Protein AF-A0A956QZD6-F1 (afdb_monomer)

Radius of gyration: 18.94 Å; Cα contacts (8 Å, |Δi|>4): 99; chains: 1; bounding box: 33×22×65 Å

pLDDT: mean 80.13, std 17.55, range [34.88, 96.62]

Solvent-accessible surface area (backbone atoms only — not comparable to full-atom values): 4512 Å² total; per-residue (Å²): 132,86,81,79,74,78,88,68,95,62,80,52,65,28,56,48,33,11,54,54,29,13,53,51,24,15,51,55,33,9,49,49,36,47,52,55,74,77,44,96,60,61,93,89,59,74,80,88,48,45,37,70,52,23,21,54,53,16,24,52,55,18,25,56,51,16,33,52,51,21,56,76,65,41,60,79,81,68,70,83,125

Foldseek 3Di:
DDPPPDPDPDDQQLQVLLQVQLQVQLVVQLVVQQVVCVPPDDPPDDSPDHSVVRNNVRNVVRNVVSNVVSVVPPCVVVPPD

Sequence (81 aa):
MAKKEQQDSGLSFPVTAMLVLAVLGAVVSGASFEIIKYWPLPISVDPYFGFAGGAVWGAVVGAVSGLALGFLTDERHFGDS

Nearest PDB structures (foldseek):
  7aqq-assembly1_f  TM=2.774E-01  e=9.740E+00  Arabidopsis thaliana

Structure (mmCIF, N/CA/C/O backbone):
data_AF-A0A956QZD6-F1
#
_entry.id   AF-A0A956QZD6-F1
#
loop_
_atom_site.group_PDB
_atom_site.id
_atom_site.type_symbol
_atom_site.label_atom_id
_atom_site.label_alt_id
_atom_site.label_comp_id
_atom_site.label_asym_id
_atom_site.label_entity_id
_atom_site.label_seq_id
_atom_site.pdbx_PDB_ins_code
_atom_site.Cartn_x
_atom_site.Cartn_y
_atom_site.Cartn_z
_atom_site.occupancy
_atom_site.B_iso_or_equiv
_atom_site.auth_seq_id
_atom_site.auth_comp_id
_atom_site.auth_asym_id
_atom_site.auth_atom_id
_atom_site.pdbx_PDB_model_num
ATOM 1 N N . MET A 1 1 ? -14.894 4.221 41.049 1.00 34.88 1 MET A N 1
ATOM 2 C CA . MET A 1 1 ? -15.172 5.296 40.072 1.00 34.88 1 MET A CA 1
ATOM 3 C C . MET A 1 1 ? -14.778 4.772 38.704 1.00 34.88 1 MET A C 1
ATOM 5 O O . MET A 1 1 ? -13.596 4.569 38.472 1.00 34.88 1 MET A O 1
ATOM 9 N N . ALA A 1 2 ? -15.759 4.441 37.863 1.00 39.00 2 ALA A N 1
ATOM 10 C CA . ALA A 1 2 ? -15.509 3.942 36.516 1.00 39.00 2 ALA A CA 1
ATOM 11 C C . ALA A 1 2 ? -14.876 5.062 35.681 1.00 39.00 2 ALA A C 1
ATOM 13 O O . ALA A 1 2 ? -15.481 6.121 35.499 1.00 39.00 2 ALA A O 1
ATOM 14 N N . LYS A 1 3 ? -13.644 4.843 35.220 1.00 36.97 3 LYS A N 1
ATOM 15 C CA . LYS A 1 3 ? -12.964 5.728 34.278 1.00 36.97 3 LYS A CA 1
ATOM 16 C C . LYS A 1 3 ? -13.679 5.561 32.935 1.00 36.97 3 LYS A C 1
ATOM 18 O O . LYS A 1 3 ? -13.403 4.625 32.198 1.00 36.97 3 LYS A O 1
ATOM 23 N N . LYS A 1 4 ? -14.665 6.420 32.660 1.00 50.38 4 LYS A N 1
ATOM 24 C CA . LYS A 1 4 ? -15.195 6.604 31.304 1.00 50.38 4 LYS A CA 1
ATOM 25 C C . LYS A 1 4 ? -14.065 7.213 30.484 1.00 50.38 4 LYS A C 1
ATOM 27 O O . LYS A 1 4 ? -13.867 8.426 30.526 1.00 50.38 4 LYS A O 1
ATOM 32 N N . GLU A 1 5 ? -13.268 6.368 29.842 1.00 47.19 5 GLU A N 1
ATOM 33 C CA . GLU A 1 5 ? -12.292 6.847 28.876 1.00 47.19 5 GLU A CA 1
ATOM 34 C C . GLU A 1 5 ? -13.019 7.449 27.679 1.00 47.19 5 GLU A C 1
ATOM 36 O O . GLU A 1 5 ? -14.046 6.952 27.217 1.00 47.19 5 GLU A O 1
ATOM 41 N N . GLN A 1 6 ? -12.511 8.615 27.298 1.00 47.81 6 GLN A N 1
ATOM 42 C CA . GLN A 1 6 ? -13.038 9.542 26.316 1.00 47.81 6 GLN A CA 1
ATOM 43 C C . GLN A 1 6 ? -13.529 8.837 25.053 1.00 47.81 6 GLN A C 1
ATOM 45 O O . GLN A 1 6 ? -12.772 8.194 24.330 1.00 47.81 6 GLN A O 1
ATOM 50 N N . GLN A 1 7 ? -14.811 9.041 24.765 1.00 47.16 7 GLN A N 1
ATOM 51 C CA . GLN A 1 7 ? -15.380 8.870 23.441 1.00 47.16 7 GLN A CA 1
ATOM 52 C C . GLN A 1 7 ? -14.791 9.965 22.546 1.00 47.16 7 GLN A C 1
ATOM 54 O O . GLN A 1 7 ? -15.367 11.041 22.395 1.00 47.16 7 GLN A O 1
ATOM 59 N N . ASP A 1 8 ? -13.589 9.718 22.032 1.00 48.50 8 ASP A N 1
ATOM 60 C CA . ASP A 1 8 ? -12.980 10.561 21.016 1.00 48.50 8 ASP A CA 1
ATOM 61 C C . ASP A 1 8 ? -13.728 10.312 19.702 1.00 48.50 8 ASP A C 1
ATOM 63 O O . ASP A 1 8 ? -13.775 9.188 19.197 1.00 48.50 8 ASP A O 1
ATOM 67 N N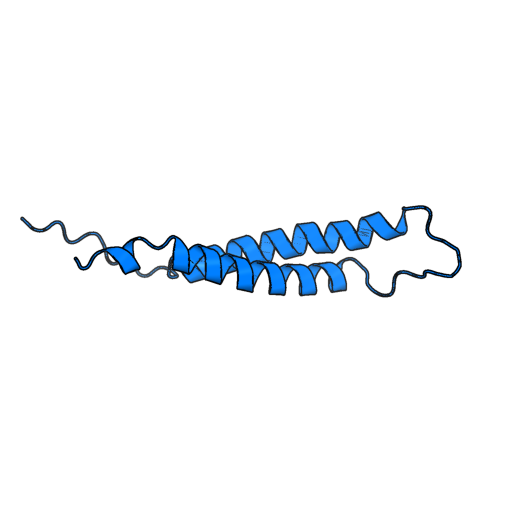 . SER A 1 9 ? -14.360 11.356 19.168 1.00 49.94 9 SER A N 1
ATOM 68 C CA . SER A 1 9 ? -15.107 11.357 17.902 1.00 49.94 9 SER A CA 1
ATOM 69 C C . SER A 1 9 ? -14.168 11.286 16.685 1.00 49.94 9 SER A C 1
ATOM 71 O O . SER A 1 9 ? -14.291 12.069 15.744 1.00 49.94 9 SER A O 1
ATOM 73 N N . GLY A 1 10 ? -13.190 10.380 16.724 1.00 60.16 10 GLY A N 1
ATOM 74 C CA . GLY A 1 10 ? -12.224 10.112 15.663 1.00 60.16 10 GLY A CA 1
ATOM 75 C C . GLY A 1 10 ? -12.577 8.870 14.842 1.00 60.16 10 GLY A C 1
ATOM 76 O O . GLY A 1 10 ? -13.406 8.049 15.235 1.00 60.16 10 GLY A O 1
ATOM 77 N N . LEU A 1 11 ? -11.922 8.731 13.683 1.00 67.31 11 LEU A N 1
ATOM 78 C CA . LEU A 1 11 ? -11.940 7.506 12.875 1.00 67.31 11 LEU A CA 1
ATOM 79 C C . LEU A 1 11 ? -11.610 6.290 13.754 1.00 67.31 11 LEU A C 1
ATOM 81 O O . LEU A 1 11 ? -10.664 6.330 14.542 1.00 67.31 11 LEU A O 1
ATOM 85 N N . SER A 1 12 ? -12.377 5.203 13.619 1.00 81.94 12 SER A N 1
ATOM 86 C CA . SER A 1 12 ? -12.125 3.984 14.391 1.00 81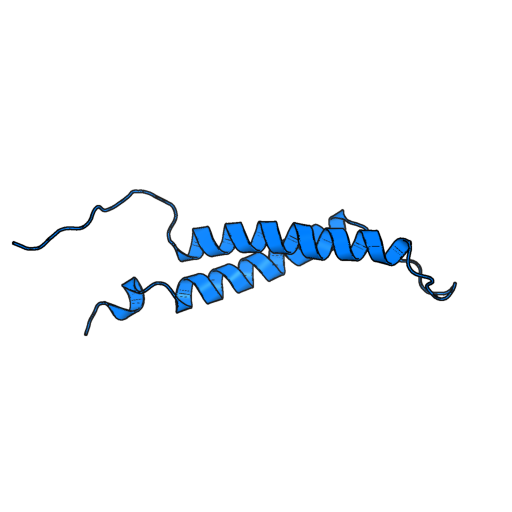.94 12 SER A CA 1
ATOM 87 C C . SER A 1 12 ? -10.719 3.445 14.110 1.00 81.94 12 SER A C 1
ATOM 89 O O . SER A 1 12 ? -10.152 3.658 13.032 1.00 81.94 12 SER A O 1
ATOM 91 N N . PHE A 1 13 ? -10.134 2.755 15.092 1.00 85.50 13 PHE A N 1
ATOM 92 C CA . PHE A 1 13 ? -8.778 2.217 14.978 1.00 85.50 13 PHE A CA 1
ATOM 93 C C . PHE A 1 13 ? -8.588 1.343 13.719 1.00 85.50 13 PHE A C 1
ATOM 95 O O . PHE A 1 13 ? -7.626 1.589 12.986 1.00 85.50 13 PHE A O 1
ATOM 102 N N . PRO A 1 14 ? -9.537 0.453 13.349 1.00 87.94 14 PRO A N 1
ATOM 103 C CA . PRO A 1 14 ? -9.445 -0.301 12.100 1.00 87.94 14 PRO A CA 1
ATOM 104 C C . PRO A 1 14 ? -9.424 0.566 10.839 1.00 87.94 14 PRO A C 1
ATOM 106 O O . PRO A 1 14 ? -8.713 0.258 9.886 1.00 87.94 14 PRO A O 1
ATOM 109 N N . VAL A 1 15 ? -10.167 1.676 10.823 1.00 88.94 15 VAL A N 1
ATOM 110 C CA . VAL A 1 15 ? -10.211 2.571 9.658 1.00 88.94 15 VAL A CA 1
ATOM 111 C C . VAL A 1 15 ? -8.942 3.422 9.577 1.00 88.94 15 VAL A C 1
ATOM 113 O O . VAL A 1 15 ? -8.429 3.665 8.487 1.00 88.94 15 VAL A O 1
ATOM 116 N N . THR A 1 16 ? -8.371 3.812 10.715 1.00 90.00 16 THR A N 1
ATOM 117 C CA . THR A 1 16 ? -7.063 4.481 10.745 1.00 90.00 16 THR A CA 1
ATOM 118 C C . THR A 1 16 ? -5.962 3.546 10.236 1.00 90.00 16 THR A C 1
ATOM 120 O O . THR A 1 16 ? -5.179 3.934 9.369 1.00 90.00 16 THR A O 1
ATOM 123 N N . ALA A 1 17 ? -5.944 2.291 10.696 1.00 90.88 17 ALA A N 1
ATOM 124 C CA . ALA A 1 17 ? -5.005 1.272 10.226 1.00 90.88 17 ALA A CA 1
ATOM 125 C C . ALA A 1 17 ? -5.164 0.977 8.722 1.00 90.88 17 ALA A C 1
ATOM 127 O O . ALA A 1 17 ? -4.166 0.887 8.004 1.00 90.88 17 ALA A O 1
ATOM 128 N N . MET A 1 18 ? -6.407 0.911 8.227 1.00 94.75 18 MET A N 1
ATOM 129 C CA . MET A 1 18 ? -6.719 0.806 6.798 1.00 94.75 18 MET A CA 1
ATOM 130 C C . MET A 1 18 ? -6.077 1.945 5.999 1.00 94.75 18 MET A C 1
ATOM 132 O O . MET A 1 18 ? -5.384 1.683 5.020 1.00 94.75 18 MET A O 1
ATOM 136 N N . LEU A 1 19 ? -6.281 3.202 6.406 1.00 93.94 19 LEU A N 1
ATOM 137 C CA . LEU A 1 19 ? -5.758 4.367 5.683 1.00 93.94 19 LEU A CA 1
ATOM 138 C C . LEU A 1 19 ? -4.226 4.413 5.690 1.00 93.94 19 LEU A C 1
ATOM 140 O O . LEU A 1 19 ? -3.616 4.669 4.652 1.00 93.94 19 LEU A O 1
ATOM 144 N N . VAL A 1 20 ? -3.599 4.124 6.833 1.00 94.75 20 VAL A N 1
ATOM 145 C CA . VAL A 1 20 ? -2.134 4.111 6.955 1.00 94.75 20 VAL A CA 1
ATOM 146 C C . VAL A 1 20 ? -1.524 3.036 6.058 1.00 94.75 20 VAL A C 1
ATOM 148 O O . VAL A 1 20 ? -0.618 3.334 5.276 1.00 94.75 20 VAL A O 1
ATOM 151 N N . LEU A 1 21 ? -2.033 1.801 6.112 1.00 96.44 21 LEU A N 1
ATOM 152 C CA . LEU A 1 21 ? -1.497 0.732 5.272 1.00 96.44 21 LEU A CA 1
ATOM 153 C C . LEU A 1 21 ? -1.854 0.904 3.796 1.00 96.44 21 LEU A C 1
ATOM 155 O O . LEU A 1 21 ? -1.053 0.509 2.955 1.00 96.44 21 LEU A O 1
ATOM 159 N N . ALA A 1 22 ? -2.979 1.536 3.457 1.00 95.56 22 ALA A N 1
ATOM 160 C CA . ALA A 1 22 ? -3.290 1.894 2.075 1.00 95.56 22 ALA A CA 1
ATOM 161 C C . ALA A 1 22 ? -2.240 2.854 1.496 1.00 95.56 22 ALA A C 1
ATOM 163 O O . ALA A 1 22 ? -1.709 2.611 0.414 1.00 95.56 22 ALA A O 1
ATOM 164 N N . VAL A 1 23 ? -1.883 3.914 2.227 1.00 96.56 23 VAL A N 1
ATOM 165 C CA . VAL A 1 23 ? -0.863 4.873 1.772 1.00 96.56 23 VAL A CA 1
ATOM 166 C C . VAL A 1 23 ? 0.510 4.205 1.670 1.00 96.56 23 VAL A C 1
ATOM 168 O O . VAL A 1 23 ? 1.185 4.350 0.651 1.00 96.56 23 VAL A O 1
ATOM 171 N N . LEU A 1 24 ? 0.913 3.425 2.677 1.00 96.50 24 LEU A N 1
ATOM 172 C CA . LEU A 1 24 ? 2.193 2.708 2.651 1.00 96.50 24 LEU A CA 1
ATOM 173 C C . LEU A 1 24 ? 2.253 1.680 1.516 1.00 96.50 24 LEU A C 1
ATOM 175 O O . LEU A 1 24 ? 3.238 1.629 0.781 1.00 96.50 24 LEU A O 1
ATOM 179 N N . GLY A 1 25 ? 1.186 0.903 1.330 1.00 95.81 25 GLY A N 1
ATOM 180 C CA . GLY A 1 25 ? 1.070 -0.067 0.247 1.00 95.81 25 GLY A CA 1
ATOM 181 C C . GLY A 1 25 ? 1.156 0.601 -1.123 1.00 95.81 25 GLY A C 1
ATOM 182 O O . GLY A 1 25 ? 1.884 0.116 -1.990 1.00 95.81 25 GLY A O 1
ATOM 183 N N . ALA A 1 26 ? 0.490 1.745 -1.306 1.00 95.75 26 ALA A N 1
ATOM 184 C CA . ALA A 1 26 ? 0.551 2.521 -2.541 1.00 95.75 26 ALA A CA 1
ATOM 185 C C . ALA A 1 26 ? 1.978 2.980 -2.866 1.00 95.75 26 ALA A C 1
ATOM 187 O O . ALA A 1 26 ? 2.428 2.834 -4.001 1.00 95.75 26 ALA A O 1
ATOM 188 N N . VAL A 1 27 ? 2.710 3.487 -1.871 1.00 96.62 27 VAL A N 1
ATOM 189 C CA . VAL A 1 27 ? 4.094 3.943 -2.054 1.00 96.62 27 VAL A CA 1
ATOM 190 C C . VAL A 1 27 ? 5.018 2.773 -2.380 1.00 96.62 27 VAL A C 1
ATOM 192 O O . VAL A 1 27 ? 5.753 2.843 -3.361 1.00 96.62 27 VAL A O 1
ATOM 195 N N . VAL A 1 28 ? 4.965 1.686 -1.603 1.00 95.81 28 VAL A N 1
ATOM 196 C CA . VAL A 1 28 ? 5.846 0.520 -1.790 1.00 95.81 28 VAL A CA 1
ATOM 197 C C . VAL A 1 28 ? 5.594 -0.144 -3.141 1.00 95.81 28 VAL A C 1
ATOM 199 O O . VAL A 1 28 ? 6.532 -0.376 -3.905 1.00 95.81 28 VAL A O 1
ATOM 202 N N . SER A 1 29 ? 4.332 -0.419 -3.467 1.00 94.69 29 SER A N 1
ATOM 203 C CA . SER A 1 29 ? 3.972 -1.059 -4.731 1.00 94.69 29 SER A CA 1
ATOM 204 C C . SER A 1 29 ? 4.223 -0.120 -5.914 1.00 94.69 29 SER A C 1
ATOM 206 O O . SER A 1 29 ? 4.888 -0.511 -6.868 1.00 94.69 29 SER A O 1
ATOM 208 N N . GLY A 1 30 ? 3.803 1.147 -5.842 1.00 92.69 30 GLY A N 1
ATOM 209 C CA . GLY A 1 30 ? 4.068 2.139 -6.890 1.00 92.69 30 GLY A CA 1
ATOM 210 C C . GLY A 1 30 ? 5.560 2.293 -7.190 1.00 92.69 30 GLY A C 1
ATOM 211 O O . GLY A 1 30 ? 5.964 2.209 -8.349 1.00 92.69 30 GLY A O 1
ATOM 212 N N . ALA A 1 31 ? 6.392 2.435 -6.154 1.00 92.56 31 ALA A N 1
ATOM 213 C CA . ALA A 1 31 ? 7.843 2.497 -6.307 1.00 92.56 31 ALA A CA 1
ATOM 214 C C . ALA A 1 31 ? 8.414 1.209 -6.918 1.00 92.56 31 ALA A C 1
ATOM 216 O O . ALA A 1 31 ? 9.275 1.283 -7.789 1.00 92.56 31 ALA A O 1
ATOM 217 N N . SER A 1 32 ? 7.904 0.036 -6.527 1.00 90.38 32 SER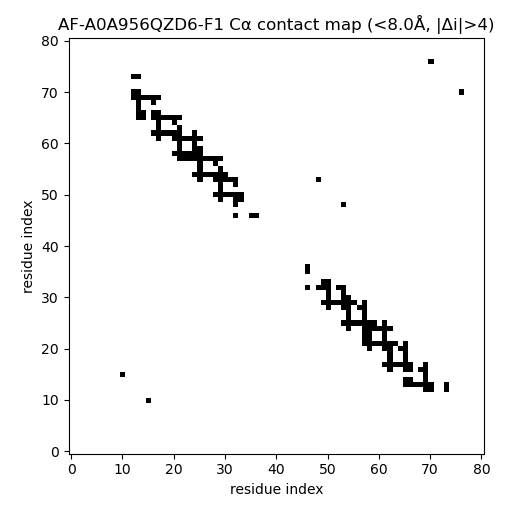 A N 1
ATOM 218 C CA . SER A 1 32 ? 8.343 -1.250 -7.089 1.00 90.38 32 SER A CA 1
ATOM 219 C C . SER A 1 32 ? 8.091 -1.333 -8.600 1.00 90.38 32 SER A C 1
ATOM 221 O O . SER A 1 32 ? 8.981 -1.724 -9.355 1.00 90.38 32 SER A O 1
ATOM 223 N N . PHE A 1 33 ? 6.912 -0.898 -9.058 1.00 88.62 33 PHE A N 1
ATOM 224 C CA . PHE A 1 33 ? 6.566 -0.838 -10.485 1.00 88.62 33 PHE A CA 1
ATOM 225 C C . PHE A 1 33 ? 7.340 0.243 -11.255 1.00 88.62 33 PHE A C 1
ATOM 227 O O . PHE A 1 33 ? 7.490 0.144 -12.470 1.00 88.62 33 PHE A O 1
ATOM 234 N N . GLU A 1 34 ? 7.850 1.270 -10.578 1.00 88.12 34 GLU A N 1
ATOM 235 C CA . GLU A 1 34 ? 8.711 2.268 -11.214 1.00 88.12 34 GLU A CA 1
ATOM 236 C C . GLU A 1 34 ? 10.159 1.770 -11.333 1.00 88.12 34 GLU A C 1
ATOM 238 O O . GLU A 1 34 ? 10.783 1.932 -12.377 1.00 88.12 34 GLU A O 1
ATOM 243 N N . ILE A 1 35 ? 10.674 1.096 -10.299 1.00 88.12 35 ILE A N 1
ATOM 244 C CA . ILE A 1 35 ? 12.037 0.545 -10.268 1.00 88.12 35 ILE A CA 1
ATOM 245 C C . ILE A 1 35 ? 12.202 -0.592 -11.280 1.00 88.12 35 ILE A C 1
ATOM 247 O O . ILE A 1 35 ? 13.244 -0.678 -11.929 1.00 88.12 35 ILE A O 1
ATOM 251 N N . ILE A 1 36 ? 11.185 -1.444 -11.458 1.00 84.94 36 ILE A N 1
ATOM 252 C CA . ILE A 1 36 ? 11.285 -2.611 -12.348 1.00 84.94 36 ILE A CA 1
ATOM 253 C C . ILE A 1 36 ? 11.560 -2.227 -13.809 1.00 84.94 36 ILE A C 1
ATOM 255 O O . ILE A 1 36 ? 12.161 -3.010 -14.536 1.00 84.94 36 ILE A O 1
ATOM 259 N N . LYS A 1 37 ? 11.211 -1.000 -14.220 1.00 79.31 37 LYS A N 1
ATOM 260 C CA . LYS A 1 37 ? 11.517 -0.453 -15.552 1.00 79.31 37 LYS A CA 1
ATOM 261 C C . LYS A 1 37 ? 13.014 -0.270 -15.801 1.00 79.31 37 LYS A C 1
ATOM 263 O O . LYS A 1 37 ? 13.450 -0.289 -16.945 1.00 79.31 37 LYS A O 1
ATOM 268 N N . TYR A 1 38 ? 13.789 -0.067 -14.739 1.00 82.88 38 TYR A N 1
ATOM 269 C CA . TYR A 1 38 ? 15.243 0.091 -14.802 1.00 82.88 38 TYR A CA 1
ATOM 270 C C . TYR A 1 38 ? 15.977 -1.237 -14.589 1.00 82.88 38 TYR A C 1
ATOM 272 O O . TYR A 1 38 ? 17.203 -1.289 -14.692 1.00 82.88 38 TYR A O 1
ATOM 280 N N . TRP A 1 39 ? 15.245 -2.311 -14.283 1.00 80.88 39 TRP A N 1
ATOM 281 C CA . TRP A 1 39 ? 15.812 -3.645 -14.194 1.00 80.88 39 TRP A CA 1
ATOM 282 C C . TRP A 1 39 ? 16.000 -4.219 -15.604 1.00 80.88 39 TRP A C 1
ATOM 284 O O . TRP A 1 39 ? 15.131 -4.011 -16.452 1.00 80.88 39 TRP A O 1
ATOM 294 N N . PRO A 1 40 ? 17.097 -4.949 -15.889 1.00 77.81 40 PRO A N 1
ATOM 295 C CA . PRO A 1 40 ? 17.286 -5.599 -17.181 1.00 77.81 40 PRO A CA 1
ATOM 296 C C . PRO A 1 40 ? 16.233 -6.697 -17.368 1.00 77.81 40 PRO A C 1
ATOM 298 O O . PRO A 1 40 ? 16.400 -7.839 -16.939 1.00 77.81 40 PRO A O 1
ATOM 301 N N . LEU A 1 41 ? 15.116 -6.319 -17.982 1.00 74.56 41 LEU A N 1
ATOM 302 C CA . LEU A 1 41 ? 14.040 -7.213 -18.373 1.00 74.56 41 LEU A CA 1
ATOM 303 C C . LEU A 1 41 ? 14.344 -7.799 -19.762 1.00 74.56 41 LEU A C 1
ATOM 305 O O . LEU A 1 41 ? 14.968 -7.134 -20.596 1.00 74.56 41 LEU A O 1
ATOM 309 N N . PRO A 1 42 ? 13.914 -9.041 -20.046 1.00 80.44 42 PRO A N 1
ATOM 310 C CA . PRO A 1 42 ? 13.929 -9.565 -21.405 1.00 80.44 42 PRO A CA 1
ATOM 311 C C . PRO A 1 42 ? 13.156 -8.620 -22.333 1.00 80.44 42 PRO A C 1
ATOM 313 O O . PRO A 1 42 ? 12.105 -8.119 -21.950 1.00 80.44 42 PRO A O 1
ATOM 316 N N . ILE A 1 43 ? 13.626 -8.435 -23.570 1.00 70.25 43 ILE A N 1
ATOM 317 C CA . ILE A 1 43 ? 13.030 -7.526 -24.578 1.00 70.25 43 ILE A CA 1
ATOM 318 C C . ILE A 1 43 ? 11.532 -7.808 -24.826 1.00 70.25 43 ILE A C 1
ATOM 320 O O . ILE A 1 43 ? 10.795 -6.943 -25.284 1.00 70.25 43 ILE A O 1
ATOM 324 N N . SER A 1 44 ? 11.062 -9.016 -24.508 1.00 74.88 44 SER A N 1
ATOM 325 C CA . SER A 1 44 ? 9.661 -9.428 -24.616 1.00 74.88 44 SER A CA 1
ATOM 326 C C . SER A 1 44 ? 8.766 -9.002 -23.443 1.00 74.88 44 SER A C 1
ATOM 328 O O . SER A 1 44 ? 7.576 -9.307 -23.465 1.00 74.88 44 SER A O 1
ATOM 330 N N . VAL A 1 45 ? 9.313 -8.375 -22.397 1.00 69.69 45 VAL A N 1
ATOM 331 C CA . VAL A 1 45 ? 8.573 -7.967 -21.196 1.00 69.69 45 VAL A CA 1
ATOM 332 C C . VAL A 1 45 ? 8.550 -6.448 -21.126 1.00 69.69 45 VAL A C 1
ATOM 334 O O . VAL A 1 45 ? 9.460 -5.826 -20.587 1.00 69.69 45 VAL A O 1
ATOM 337 N N . ASP A 1 46 ? 7.488 -5.864 -21.671 1.00 72.25 46 ASP A N 1
ATOM 338 C CA . ASP A 1 46 ? 7.222 -4.435 -21.544 1.00 72.25 46 ASP A CA 1
ATOM 339 C C . ASP A 1 46 ? 6.326 -4.207 -20.310 1.00 72.25 46 ASP A C 1
ATOM 341 O O . ASP A 1 46 ? 5.230 -4.782 -20.236 1.00 72.25 46 ASP A 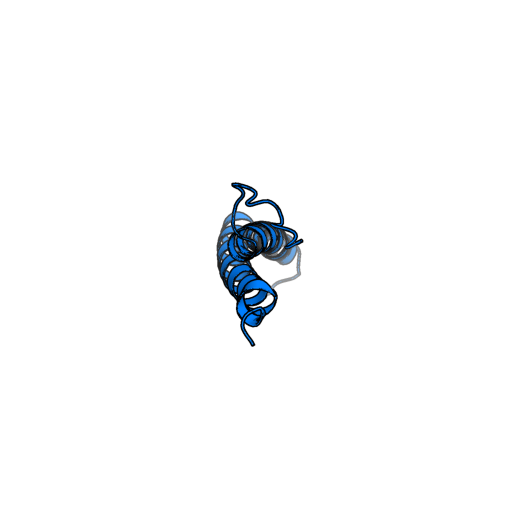O 1
ATOM 345 N N . PRO A 1 47 ? 6.773 -3.462 -19.282 1.00 70.62 47 PRO A N 1
ATOM 346 C CA . PRO A 1 47 ? 5.977 -3.234 -18.083 1.00 70.62 47 PRO A CA 1
ATOM 347 C C . PRO A 1 47 ? 4.689 -2.464 -18.407 1.00 70.62 47 PRO A C 1
ATOM 349 O O . PRO A 1 47 ? 4.685 -1.251 -18.598 1.00 70.62 47 PRO A O 1
ATOM 352 N N . TYR A 1 48 ? 3.568 -3.190 -18.404 1.00 75.69 48 TYR A N 1
ATOM 353 C CA . TYR A 1 48 ? 2.235 -2.665 -18.723 1.00 75.69 48 TYR A CA 1
ATOM 354 C C . TYR A 1 48 ? 1.738 -1.599 -17.730 1.00 75.69 48 TYR A C 1
ATOM 356 O O . TYR A 1 48 ? 0.9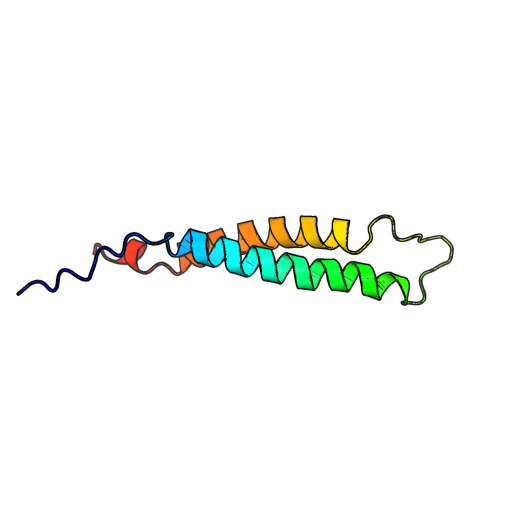79 -0.703 -18.093 1.00 75.69 48 TYR A O 1
ATOM 364 N N . PHE A 1 49 ? 2.169 -1.679 -16.467 1.00 77.81 49 PHE A N 1
ATOM 365 C CA . PHE A 1 49 ? 1.794 -0.736 -15.416 1.00 77.81 49 PHE A CA 1
ATOM 366 C C . PHE A 1 49 ? 3.009 0.067 -14.939 1.00 77.81 49 PHE A C 1
ATOM 368 O O . PHE A 1 49 ? 4.057 -0.494 -14.636 1.00 77.81 49 PHE A O 1
ATOM 375 N N . GLY A 1 50 ? 2.851 1.389 -14.835 1.00 85.62 50 GLY A N 1
ATOM 376 C CA . GLY A 1 50 ? 3.808 2.270 -14.157 1.00 85.62 50 GLY A CA 1
ATOM 377 C C . GLY A 1 50 ? 3.440 2.518 -12.694 1.00 85.62 50 GLY A C 1
ATOM 378 O O . GLY A 1 50 ?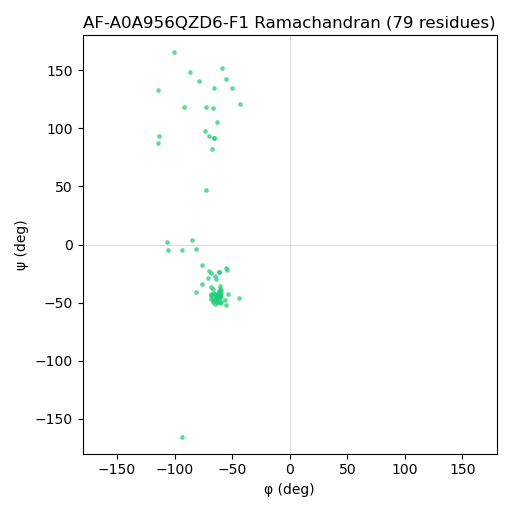 2.547 1.860 -12.151 1.00 85.62 50 GLY A O 1
ATOM 379 N N . PHE A 1 51 ? 4.064 3.531 -12.082 1.00 89.62 51 PHE A N 1
ATOM 380 C CA . PHE A 1 51 ? 3.796 3.933 -10.698 1.00 89.62 51 PHE A CA 1
ATOM 381 C C . PHE A 1 51 ? 2.303 3.995 -10.346 1.00 89.62 51 PHE A C 1
ATOM 383 O O . PHE A 1 51 ? 1.902 3.458 -9.323 1.00 89.62 51 PHE A O 1
ATOM 390 N N . ALA A 1 52 ? 1.464 4.594 -11.200 1.00 90.69 52 ALA A N 1
ATOM 391 C CA . ALA A 1 52 ? 0.033 4.742 -10.926 1.00 90.69 52 ALA A CA 1
ATOM 392 C C . ALA A 1 52 ? -0.693 3.392 -10.766 1.00 90.69 52 ALA A C 1
ATOM 394 O O . ALA A 1 52 ? -1.494 3.233 -9.847 1.00 90.69 52 ALA A O 1
ATOM 395 N N . GLY A 1 53 ? -0.386 2.407 -11.617 1.00 89.81 53 GLY A N 1
ATOM 396 C CA . GLY A 1 53 ? -0.976 1.068 -11.522 1.00 89.81 53 GLY A CA 1
ATOM 397 C C . GLY A 1 53 ? -0.500 0.331 -10.271 1.00 89.81 53 GLY A C 1
ATOM 398 O O . GLY A 1 53 ? -1.312 -0.210 -9.520 1.00 89.81 53 GLY A O 1
ATOM 399 N N . GLY A 1 54 ? 0.806 0.405 -9.994 1.00 91.06 54 GLY A N 1
ATOM 400 C CA . GLY A 1 54 ? 1.384 -0.130 -8.763 1.00 91.06 54 GLY A CA 1
ATOM 401 C C . GLY A 1 54 ? 0.787 0.517 -7.511 1.00 91.06 54 GLY A C 1
ATOM 402 O O . GLY A 1 54 ? 0.456 -0.190 -6.562 1.00 91.06 54 GLY A O 1
ATOM 403 N N . ALA A 1 55 ? 0.581 1.833 -7.520 1.00 94.69 55 ALA A N 1
ATOM 404 C CA . ALA A 1 55 ? 0.052 2.586 -6.390 1.00 94.69 55 ALA A CA 1
ATOM 405 C C . ALA A 1 55 ? -1.416 2.259 -6.103 1.00 94.69 55 ALA A C 1
ATOM 407 O O . ALA A 1 55 ? -1.768 2.050 -4.946 1.00 94.69 55 ALA A O 1
ATOM 408 N N . VAL A 1 56 ? -2.264 2.148 -7.131 1.00 95.62 56 VAL A N 1
ATOM 409 C CA . VAL A 1 56 ? -3.669 1.741 -6.952 1.00 95.62 56 VAL A CA 1
ATOM 410 C C . VAL A 1 56 ? -3.748 0.330 -6.377 1.00 95.62 56 VAL A C 1
ATOM 412 O O . VAL A 1 56 ? -4.471 0.101 -5.409 1.00 95.62 56 VAL A O 1
ATOM 415 N N . TRP A 1 57 ? -2.968 -0.608 -6.917 1.00 94.06 57 TRP A N 1
ATOM 416 C CA . TRP A 1 57 ? -2.958 -1.978 -6.407 1.00 94.06 57 TRP A CA 1
ATOM 417 C C . TRP A 1 57 ? -2.440 -2.056 -4.969 1.00 94.06 57 TRP A C 1
ATOM 419 O O . TRP A 1 57 ? -3.058 -2.678 -4.104 1.00 94.06 57 TRP A O 1
ATOM 429 N N . GLY A 1 58 ? -1.346 -1.349 -4.693 1.00 95.44 58 GLY A N 1
ATOM 430 C CA . GLY A 1 58 ? -0.775 -1.234 -3.359 1.00 95.44 58 GLY A CA 1
ATOM 431 C C . GLY A 1 58 ? -1.741 -0.618 -2.352 1.00 95.44 58 GLY A C 1
ATOM 432 O O . GLY A 1 58 ? -1.823 -1.099 -1.225 1.00 95.44 58 GLY A O 1
ATOM 433 N N . ALA A 1 59 ? -2.513 0.392 -2.762 1.00 96.19 59 ALA A N 1
ATOM 43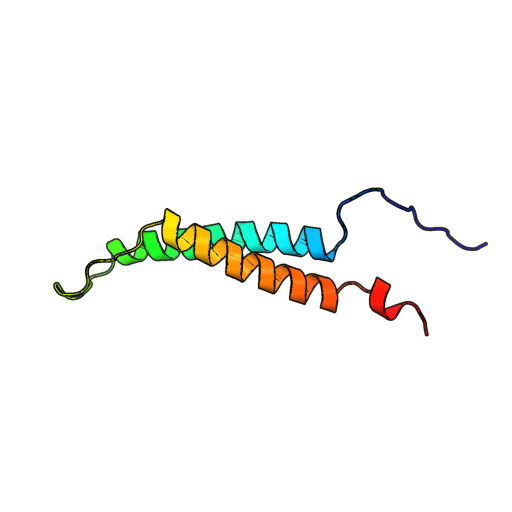4 C CA . ALA A 1 59 ? -3.534 1.009 -1.925 1.00 96.19 59 ALA A CA 1
ATOM 435 C C . ALA A 1 59 ? -4.640 0.021 -1.551 1.00 96.19 59 ALA A C 1
ATOM 437 O O . ALA A 1 59 ? -5.027 -0.045 -0.388 1.00 96.19 59 ALA A O 1
ATOM 438 N N . VAL A 1 60 ? -5.125 -0.772 -2.511 1.00 96.62 60 VAL A N 1
ATOM 439 C CA . VAL A 1 60 ? -6.185 -1.765 -2.275 1.00 96.62 60 VAL A CA 1
ATOM 440 C C . VAL A 1 60 ? -5.701 -2.863 -1.331 1.00 96.62 60 VAL A C 1
ATOM 442 O O . VAL A 1 60 ? -6.349 -3.136 -0.321 1.00 96.62 60 VAL A O 1
ATOM 445 N N . VAL A 1 61 ? -4.542 -3.464 -1.617 1.00 96.25 61 VAL A N 1
ATOM 446 C CA . VAL A 1 61 ? -3.970 -4.523 -0.769 1.00 96.25 61 VAL A CA 1
ATOM 447 C C . VAL A 1 61 ? -3.649 -3.983 0.624 1.00 96.25 61 VAL A C 1
ATOM 449 O O . VAL A 1 61 ? -3.973 -4.623 1.625 1.00 96.25 61 VAL A O 1
ATOM 452 N N . GLY A 1 62 ? -3.066 -2.786 0.697 1.00 96.12 62 GLY A N 1
ATOM 453 C CA . GLY A 1 62 ? -2.762 -2.098 1.944 1.00 96.12 62 GLY A CA 1
ATOM 454 C C . GLY A 1 62 ? -4.011 -1.796 2.769 1.00 96.12 62 GLY A C 1
ATOM 455 O O . GLY A 1 62 ? -4.028 -2.083 3.961 1.00 96.12 62 GLY A O 1
ATOM 456 N N . ALA A 1 63 ? -5.084 -1.309 2.142 1.00 95.06 63 ALA A N 1
ATOM 457 C CA . ALA A 1 63 ? -6.355 -1.043 2.809 1.00 95.06 63 ALA A CA 1
ATOM 458 C C . ALA A 1 63 ? -6.956 -2.319 3.410 1.00 95.06 63 ALA A C 1
ATOM 460 O O . ALA A 1 63 ? -7.273 -2.348 4.597 1.00 95.06 63 ALA A O 1
ATOM 461 N N . VAL A 1 64 ? -7.063 -3.395 2.624 1.00 95.38 64 VAL A N 1
ATOM 462 C CA . VAL A 1 64 ? -7.625 -4.671 3.099 1.00 95.38 64 VAL A CA 1
ATOM 463 C C . VAL A 1 64 ? -6.788 -5.242 4.245 1.00 95.38 64 VAL A C 1
ATOM 465 O O . VAL A 1 64 ? -7.337 -5.645 5.270 1.00 95.38 64 VAL A O 1
ATOM 468 N N . SER A 1 65 ? -5.461 -5.217 4.108 1.00 94.38 65 SER A N 1
ATOM 469 C CA . SER A 1 65 ? -4.538 -5.704 5.139 1.00 94.38 65 SER A CA 1
ATOM 470 C C . SER A 1 65 ? -4.603 -4.856 6.410 1.00 94.38 65 SER A C 1
ATOM 472 O O . SER A 1 65 ? -4.621 -5.396 7.512 1.00 94.38 65 SER A O 1
ATOM 474 N N . GLY A 1 66 ? -4.672 -3.530 6.271 1.00 92.81 66 GLY A N 1
ATOM 475 C CA . GLY A 1 66 ? -4.759 -2.591 7.390 1.00 92.81 66 GLY A CA 1
ATOM 476 C C . GLY A 1 66 ? -6.079 -2.690 8.129 1.00 92.81 66 GLY A C 1
ATOM 477 O O . GLY A 1 66 ? -6.096 -2.618 9.352 1.00 92.81 66 GLY A O 1
ATOM 478 N N . LEU A 1 67 ? -7.168 -2.937 7.405 1.00 92.69 67 LEU A N 1
ATOM 479 C CA . LEU A 1 67 ? -8.468 -3.197 8.001 1.00 92.69 67 LEU A CA 1
ATOM 480 C C . LEU A 1 67 ? -8.444 -4.525 8.769 1.00 92.69 67 LEU A C 1
ATOM 482 O O . LEU A 1 67 ? -8.820 -4.546 9.935 1.00 92.69 67 LEU A O 1
ATOM 486 N N . ALA A 1 68 ? -7.924 -5.605 8.176 1.00 91.56 68 ALA A N 1
ATOM 487 C CA . ALA A 1 68 ? -7.801 -6.898 8.853 1.00 91.56 68 ALA A CA 1
ATOM 488 C C . ALA A 1 68 ? -6.934 -6.813 10.121 1.00 91.56 68 ALA A C 1
ATOM 490 O O . ALA A 1 68 ? -7.361 -7.244 11.189 1.00 91.56 68 ALA A O 1
ATOM 491 N N . LEU A 1 69 ? -5.745 -6.211 10.028 1.00 90.12 69 LEU A N 1
ATOM 492 C CA . LEU A 1 69 ? -4.856 -6.024 11.175 1.00 90.12 6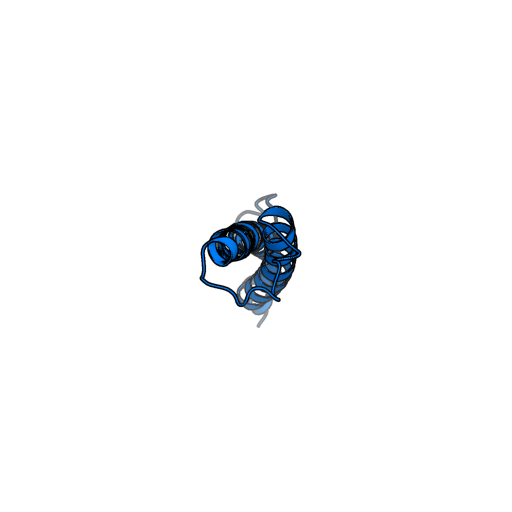9 LEU A CA 1
ATOM 493 C C . LEU A 1 69 ? -5.486 -5.123 12.229 1.00 90.12 69 LEU A C 1
ATOM 495 O O . LEU A 1 69 ? -5.464 -5.467 13.406 1.00 90.12 69 LEU A O 1
ATOM 499 N N . GLY A 1 70 ? -6.077 -4.005 11.813 1.00 88.50 70 GLY A N 1
ATOM 500 C CA . GLY A 1 70 ? -6.743 -3.073 12.707 1.00 88.50 70 GLY A CA 1
ATOM 501 C C . GLY A 1 70 ? -7.915 -3.706 13.455 1.00 88.50 70 GLY A C 1
ATOM 502 O O . GLY A 1 70 ? -8.062 -3.455 14.641 1.00 88.50 70 GLY A O 1
ATOM 503 N N . PHE A 1 71 ? -8.698 -4.580 12.816 1.00 86.62 71 PHE A N 1
ATOM 504 C CA . PHE A 1 71 ? -9.729 -5.368 13.501 1.00 86.62 71 PHE A CA 1
ATOM 505 C C . PHE A 1 71 ? -9.141 -6.398 14.472 1.00 86.62 71 PHE A C 1
ATOM 507 O O . PHE A 1 71 ? -9.636 -6.525 15.586 1.00 86.62 71 PHE A O 1
ATOM 514 N N . LEU A 1 72 ? -8.086 -7.119 14.078 1.00 85.75 72 LEU A N 1
ATOM 515 C CA . LEU A 1 72 ? -7.454 -8.141 14.923 1.00 85.75 72 LEU A CA 1
ATOM 516 C C . LEU A 1 72 ? -6.725 -7.561 16.144 1.00 85.75 72 LEU A C 1
ATOM 518 O O . LEU A 1 72 ? -6.529 -8.272 17.124 1.00 85.75 72 LEU A O 1
ATOM 522 N N . THR A 1 73 ? -6.301 -6.299 16.075 1.00 84.81 73 THR A N 1
ATOM 523 C CA . THR A 1 73 ? -5.536 -5.623 17.136 1.00 84.81 73 THR A CA 1
ATOM 524 C C . THR A 1 73 ? -6.348 -4.607 17.934 1.00 84.81 73 THR A C 1
ATOM 526 O O . THR A 1 73 ? -5.840 -4.075 18.916 1.00 84.81 73 THR A O 1
ATOM 529 N N . ASP A 1 74 ? -7.605 -4.341 17.566 1.00 79.88 74 ASP A N 1
ATOM 530 C CA . ASP A 1 74 ? -8.479 -3.478 18.361 1.00 79.88 74 ASP A CA 1
ATOM 531 C C . ASP A 1 74 ? -8.920 -4.225 19.629 1.00 79.88 74 ASP A C 1
ATOM 533 O O . ASP A 1 74 ? -9.868 -5.010 19.620 1.00 79.88 74 ASP A O 1
ATOM 537 N N . GLU A 1 75 ? -8.231 -3.963 20.742 1.00 65.25 75 GLU A N 1
ATOM 538 C CA . GLU A 1 75 ? -8.517 -4.533 22.068 1.00 65.25 75 GLU A CA 1
ATOM 539 C C . GLU A 1 75 ? -9.961 -4.278 22.532 1.00 65.25 75 GLU A C 1
ATOM 541 O O . GLU A 1 75 ? -10.490 -5.026 23.352 1.00 65.25 75 GLU A O 1
ATOM 546 N N . ARG A 1 76 ? -10.653 -3.284 21.953 1.00 60.94 76 ARG A N 1
ATOM 547 C CA . ARG A 1 76 ? -12.083 -3.038 22.198 1.00 60.94 76 ARG A CA 1
ATOM 548 C C . ARG A 1 76 ? -12.982 -4.204 21.781 1.00 60.94 76 ARG A C 1
ATOM 550 O O . ARG A 1 76 ? -14.067 -4.329 22.334 1.00 60.94 76 ARG A O 1
ATOM 557 N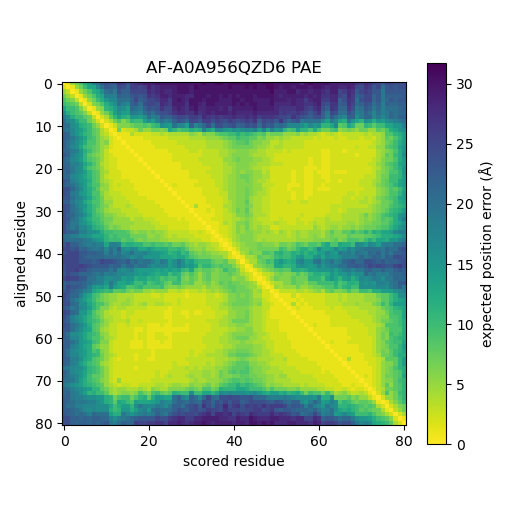 N . HIS A 1 77 ? -12.547 -5.062 20.856 1.00 56.50 77 HIS A N 1
ATOM 558 C CA . HIS A 1 77 ? -13.259 -6.303 20.522 1.00 56.50 77 HIS A CA 1
ATOM 559 C C . HIS A 1 77 ? -13.074 -7.417 21.568 1.00 56.50 77 HIS A C 1
ATOM 561 O O . HIS A 1 77 ? -13.867 -8.353 21.588 1.00 56.50 77 HIS A O 1
ATOM 567 N N . PHE A 1 78 ? -12.060 -7.327 22.434 1.00 58.03 78 PHE A N 1
ATOM 568 C CA . PHE A 1 78 ? -11.736 -8.332 23.456 1.00 58.03 78 PHE A CA 1
ATOM 569 C C . PHE A 1 78 ? -12.095 -7.879 24.884 1.00 58.03 78 PHE A C 1
ATOM 571 O O . PHE A 1 78 ? -11.828 -8.599 25.841 1.00 58.03 78 PHE A O 1
ATOM 578 N N . GLY A 1 79 ? -12.689 -6.690 25.032 1.00 53.81 79 GLY A N 1
ATOM 579 C CA . GLY A 1 79 ? -12.953 -6.036 26.318 1.00 53.81 79 GLY A CA 1
ATOM 580 C C . GLY A 1 79 ? -14.239 -6.443 27.047 1.00 53.81 79 GLY A C 1
ATOM 581 O O . GLY A 1 79 ? -14.513 -5.866 28.094 1.00 53.81 79 GLY A O 1
ATOM 582 N N . ASP A 1 80 ? -15.003 -7.409 26.534 1.00 48.88 80 ASP A N 1
ATOM 583 C CA . ASP A 1 80 ? -16.152 -8.004 27.233 1.00 48.88 80 ASP A CA 1
ATOM 584 C C . ASP A 1 80 ? -15.860 -9.486 27.529 1.00 48.88 80 ASP A C 1
ATOM 586 O O . ASP A 1 80 ? -16.159 -10.382 26.735 1.00 48.88 80 ASP A O 1
ATOM 590 N N . SER A 1 81 ? -15.225 -9.757 28.671 1.00 43.25 81 SER A N 1
ATOM 591 C CA . SER A 1 81 ? -15.167 -11.071 29.336 1.00 43.25 81 SER A CA 1
ATOM 592 C C . SER A 1 81 ? -15.011 -10.886 30.839 1.00 43.25 81 SER A C 1
ATOM 594 O O . SER A 1 81 ? -14.013 -10.250 31.247 1.00 43.25 81 SER A O 1
#

Secondary structure (DSSP, 8-state):
---------SPPHHHHHHHHHHHHHHHHHHHHHHHGGGS---TT---S--HHHHHHHHHHHHHHHHHHHHHHH-GGGS---

Mean predicted aligned error: 9.84 Å